Protein AF-A0A8T8KA54-F1 (afdb_monomer_lite)

Structure (mmCIF, N/CA/C/O backbone):
data_AF-A0A8T8KA54-F1
#
_entry.id   AF-A0A8T8KA54-F1
#
loop_
_atom_site.group_PDB
_atom_site.id
_atom_site.type_symbol
_atom_site.label_atom_id
_atom_site.label_alt_id
_atom_site.label_comp_id
_atom_site.label_asym_id
_atom_site.label_entity_id
_atom_site.label_seq_id
_atom_site.pdbx_PDB_ins_code
_atom_site.Cartn_x
_atom_site.Cartn_y
_atom_site.Cartn_z
_atom_site.occupancy
_atom_site.B_iso_or_equiv
_atom_site.auth_seq_id
_atom_site.auth_comp_id
_atom_site.auth_asym_id
_atom_site.auth_atom_id
_atom_site.pdbx_PDB_model_num
ATOM 1 N N . MET A 1 1 ? -16.861 -18.408 7.208 1.00 35.31 1 MET A N 1
ATOM 2 C CA . MET A 1 1 ? -15.743 -19.159 6.594 1.00 35.31 1 MET A CA 1
ATOM 3 C C . MET A 1 1 ? -14.878 -18.211 5.769 1.00 35.31 1 MET A C 1
ATOM 5 O O . MET A 1 1 ? -15.431 -17.358 5.094 1.00 35.31 1 MET A O 1
ATOM 9 N N . GLY A 1 2 ? -13.547 -18.337 5.845 1.00 39.28 2 GLY A N 1
ATOM 10 C CA . GLY A 1 2 ? -12.609 -17.720 4.895 1.00 39.28 2 GLY A CA 1
ATOM 11 C C . GLY A 1 2 ? -12.134 -16.302 5.218 1.00 39.28 2 GLY A C 1
ATOM 12 O O . GLY A 1 2 ? -12.460 -15.353 4.513 1.00 39.28 2 GLY A O 1
ATOM 13 N N . LYS A 1 3 ? -11.301 -16.156 6.257 1.00 42.47 3 LYS A N 1
ATOM 14 C CA . LYS A 1 3 ? -10.446 -14.978 6.458 1.00 42.47 3 LYS A CA 1
ATOM 15 C C . LYS A 1 3 ? -9.788 -14.603 5.116 1.00 42.47 3 LYS A C 1
ATOM 17 O O . LYS A 1 3 ? -9.019 -15.399 4.580 1.00 42.47 3 LYS A O 1
ATOM 22 N N . LYS A 1 4 ? -9.999 -13.378 4.611 1.00 48.22 4 LYS A N 1
ATOM 23 C CA . LYS A 1 4 ? -9.048 -12.718 3.689 1.00 48.22 4 LYS A CA 1
ATOM 24 C C . LYS A 1 4 ? -7.755 -12.446 4.473 1.00 48.22 4 LYS A C 1
ATOM 26 O O . LYS A 1 4 ? -7.403 -11.308 4.765 1.00 48.22 4 LYS A O 1
ATOM 31 N N . CYS A 1 5 ? -7.097 -13.519 4.907 1.00 46.34 5 CYS A N 1
ATOM 32 C CA . CYS A 1 5 ? -5.753 -13.497 5.433 1.00 46.34 5 CYS A CA 1
ATOM 33 C C . CYS A 1 5 ? -4.878 -12.989 4.300 1.00 46.34 5 CYS A C 1
ATOM 35 O O . CYS A 1 5 ? -4.860 -13.557 3.207 1.00 46.34 5 CYS A O 1
ATOM 37 N N . ILE A 1 6 ? -4.183 -11.892 4.560 1.00 48.12 6 ILE A N 1
ATOM 38 C CA . ILE A 1 6 ? -3.063 -11.435 3.754 1.00 48.12 6 ILE A CA 1
ATOM 39 C C . ILE A 1 6 ? -2.061 -12.597 3.788 1.00 48.12 6 ILE A C 1
ATOM 41 O O . ILE A 1 6 ? -1.365 -12.790 4.782 1.00 48.12 6 ILE A O 1
ATOM 45 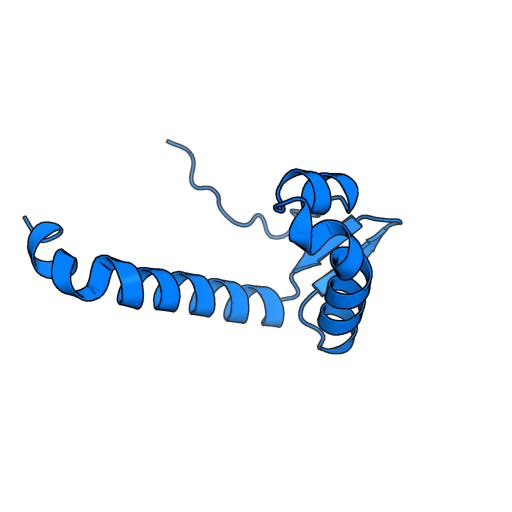N N . SER A 1 7 ? -2.086 -13.474 2.779 1.00 49.81 7 SER A N 1
ATOM 46 C CA . SER A 1 7 ? -1.091 -14.538 2.668 1.00 49.81 7 SER A CA 1
ATOM 47 C C . SER A 1 7 ? 0.265 -13.860 2.504 1.00 49.81 7 SER A C 1
ATOM 49 O O . SER A 1 7 ? 0.399 -12.944 1.693 1.00 49.81 7 SER A O 1
ATOM 51 N N . LYS A 1 8 ? 1.270 -14.319 3.260 1.00 50.62 8 LYS A N 1
ATOM 52 C CA . LYS A 1 8 ? 2.651 -13.806 3.200 1.00 50.62 8 LYS A CA 1
ATOM 53 C C . LYS A 1 8 ? 3.240 -13.827 1.776 1.00 50.62 8 LYS A C 1
ATOM 55 O O . LYS A 1 8 ? 4.234 -13.165 1.532 1.00 50.62 8 LYS A O 1
ATOM 60 N N . HIS A 1 9 ? 2.632 -14.587 0.860 1.00 55.88 9 HIS A N 1
ATOM 61 C CA . HIS A 1 9 ? 3.075 -14.786 -0.522 1.00 55.88 9 HIS A CA 1
ATOM 62 C C . HIS A 1 9 ? 2.059 -14.252 -1.547 1.00 55.88 9 HIS A C 1
ATOM 64 O O . HIS A 1 9 ? 2.147 -14.572 -2.734 1.00 55.88 9 HIS A O 1
ATOM 70 N N . LYS A 1 10 ? 1.051 -13.480 -1.114 1.00 69.00 10 LYS A N 1
ATOM 71 C CA . LYS A 1 10 ? 0.024 -12.963 -2.021 1.00 69.00 10 LYS A CA 1
ATOM 72 C C . LYS A 1 10 ? 0.57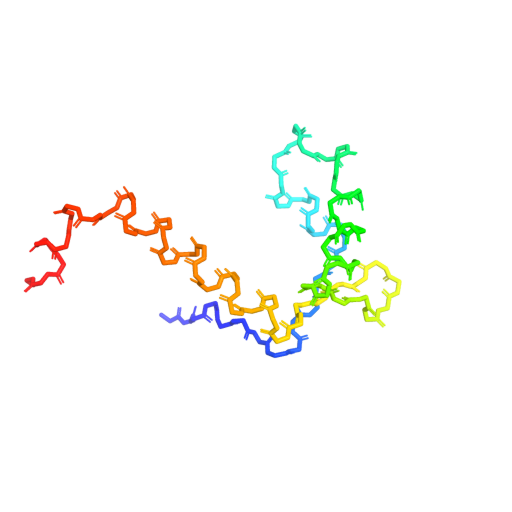8 -11.788 -2.821 1.00 69.00 10 LYS A C 1
ATOM 74 O O . LYS A 1 10 ? 0.472 -10.636 -2.412 1.00 69.00 10 LYS A O 1
ATOM 79 N N . ASN A 1 11 ? 1.153 -12.107 -3.971 1.00 83.06 11 ASN A N 1
ATOM 80 C CA . ASN A 1 11 ? 1.472 -11.125 -4.993 1.00 83.06 11 ASN A CA 1
ATOM 81 C C . ASN A 1 11 ? 0.196 -10.774 -5.767 1.00 83.06 11 ASN A C 1
ATOM 83 O O . ASN A 1 11 ? -0.608 -11.654 -6.078 1.00 83.06 11 ASN A O 1
ATOM 87 N N . ILE A 1 12 ? 0.011 -9.494 -6.072 1.00 88.06 12 ILE A N 1
ATOM 88 C CA . ILE A 1 12 ? -1.125 -8.979 -6.835 1.00 88.06 12 ILE A CA 1
ATOM 89 C C . ILE A 1 12 ? -0.599 -8.429 -8.158 1.00 88.06 12 ILE A C 1
ATOM 91 O O . ILE A 1 12 ? 0.430 -7.745 -8.209 1.00 88.06 12 ILE A O 1
ATOM 95 N N . ARG A 1 13 ? -1.301 -8.761 -9.242 1.00 91.75 13 ARG A N 1
ATOM 96 C CA . ARG A 1 13 ? -1.005 -8.240 -10.574 1.00 91.75 13 ARG A CA 1
ATOM 97 C C . ARG A 1 13 ? -1.444 -6.785 -10.703 1.00 91.75 13 ARG A C 1
ATOM 99 O O . ARG A 1 13 ? -2.473 -6.401 -10.156 1.00 91.75 13 ARG A O 1
ATOM 106 N N . LEU A 1 14 ? -0.692 -5.992 -11.464 1.00 91.69 14 LEU A N 1
ATOM 107 C CA . LEU A 1 14 ? -1.039 -4.602 -11.775 1.00 91.69 14 LEU A CA 1
ATOM 108 C C . LEU A 1 14 ? -2.440 -4.488 -12.378 1.00 91.69 14 LEU A C 1
ATOM 110 O O . LEU A 1 14 ? -3.176 -3.574 -12.028 1.00 91.69 14 LEU A O 1
ATOM 114 N N . GLU A 1 15 ? -2.785 -5.415 -13.268 1.00 92.19 15 GLU A N 1
ATOM 115 C CA . GLU A 1 15 ? -4.107 -5.506 -13.883 1.00 92.19 15 GLU A CA 1
ATOM 116 C C . GLU A 1 15 ? -5.191 -5.629 -12.806 1.00 92.19 15 GLU A C 1
ATOM 118 O O . GLU A 1 15 ? -6.072 -4.785 -12.731 1.00 92.19 15 GLU A O 1
ATOM 123 N N . THR A 1 16 ? -5.028 -6.559 -11.861 1.00 91.44 16 THR A N 1
ATOM 124 C CA . THR A 1 16 ? -5.960 -6.734 -10.737 1.00 91.44 16 THR A CA 1
ATOM 125 C C . THR A 1 16 ? -6.061 -5.490 -9.852 1.00 91.44 16 THR A C 1
ATOM 127 O O . THR A 1 16 ? -7.150 -5.142 -9.413 1.00 91.44 16 THR A O 1
ATOM 130 N N . ILE A 1 17 ? -4.947 -4.791 -9.597 1.00 90.56 17 ILE A N 1
ATOM 131 C CA . ILE A 1 17 ? -4.968 -3.533 -8.829 1.00 90.56 17 ILE A CA 1
ATOM 132 C C . ILE A 1 17 ? -5.801 -2.475 -9.558 1.00 90.56 17 ILE A C 1
ATOM 134 O O . ILE A 1 17 ? -6.539 -1.734 -8.917 1.00 90.56 17 ILE A O 1
ATOM 138 N N . LYS A 1 18 ? -5.679 -2.384 -10.884 1.00 91.06 18 LYS A N 1
ATOM 139 C CA . LYS A 1 18 ? -6.457 -1.437 -11.687 1.00 91.06 18 LYS A CA 1
ATOM 140 C C . LYS A 1 18 ? -7.938 -1.804 -11.723 1.00 91.06 18 LYS A C 1
ATOM 142 O O . LYS A 1 18 ? -8.751 -0.908 -11.547 1.00 91.06 18 LYS A O 1
ATOM 147 N N . ASP A 1 19 ? -8.259 -3.087 -11.870 1.00 91.06 19 ASP A N 1
ATOM 148 C CA . ASP A 1 19 ? -9.640 -3.586 -11.916 1.00 91.06 19 ASP A CA 1
ATOM 149 C C . ASP A 1 19 ? -10.391 -3.354 -10.591 1.00 91.06 19 ASP A C 1
ATOM 151 O O . ASP A 1 19 ? -11.593 -3.096 -10.587 1.00 91.06 19 ASP A O 1
ATOM 155 N N . GLU A 1 20 ? -9.694 -3.425 -9.450 1.00 89.44 20 GLU A N 1
ATOM 156 C CA . GLU A 1 20 ? -10.284 -3.171 -8.126 1.00 89.44 20 GLU A CA 1
ATOM 157 C C . GLU A 1 20 ? -10.403 -1.672 -7.783 1.00 89.44 20 GLU A C 1
ATOM 159 O O . GLU A 1 20 ? -11.109 -1.305 -6.836 1.00 89.44 20 GLU A O 1
ATOM 164 N N . LEU A 1 21 ? -9.714 -0.790 -8.515 1.00 87.44 21 LEU A N 1
ATOM 165 C CA . LEU A 1 21 ? -9.716 0.646 -8.251 1.00 87.44 21 LEU A CA 1
ATOM 166 C C . LEU A 1 21 ? -10.785 1.374 -9.078 1.00 87.44 21 LEU A C 1
ATOM 168 O O . LEU A 1 21 ? -10.950 1.109 -10.263 1.00 87.44 21 LEU A O 1
ATOM 172 N N . PRO A 1 22 ? -11.464 2.386 -8.505 1.00 89.81 22 PRO A N 1
ATOM 173 C CA . PRO A 1 22 ? -12.328 3.263 -9.288 1.00 89.81 22 PRO A CA 1
ATOM 174 C C . PRO A 1 22 ? -11.577 3.913 -10.461 1.00 89.81 22 PRO A C 1
ATOM 176 O O . PRO A 1 22 ? -10.495 4.468 -10.253 1.00 89.81 22 PRO A O 1
ATOM 179 N N . ASN A 1 23 ? -12.196 3.957 -11.650 1.00 87.69 23 ASN A N 1
ATOM 180 C CA . ASN A 1 23 ? -11.603 4.471 -12.902 1.00 87.69 23 ASN A CA 1
ATOM 181 C C . ASN A 1 23 ? -10.902 5.835 -12.759 1.00 87.69 23 ASN A C 1
ATOM 183 O O . ASN A 1 23 ? -9.885 6.094 -13.398 1.00 87.69 23 ASN A O 1
ATOM 187 N N . LYS A 1 24 ? -11.397 6.711 -11.871 1.00 90.06 24 LYS A N 1
ATOM 188 C CA . LYS A 1 24 ? -10.781 8.020 -11.584 1.00 90.06 24 LYS A CA 1
ATOM 189 C C . LYS A 1 24 ? -9.319 7.943 -11.121 1.00 90.06 24 LYS A C 1
ATOM 191 O O . LYS A 1 24 ? -8.594 8.922 -11.261 1.00 90.06 24 LYS A O 1
ATOM 196 N N . TYR A 1 25 ? -8.882 6.813 -10.570 1.00 85.75 25 TYR A N 1
ATOM 197 C CA . TYR A 1 25 ? -7.520 6.629 -10.069 1.00 85.75 25 TYR A CA 1
ATOM 198 C C . TYR A 1 25 ? -6.595 5.911 -11.049 1.00 85.75 25 TYR A C 1
ATOM 200 O O . TYR A 1 25 ? -5.384 5.926 -10.831 1.00 85.75 25 TYR A O 1
ATOM 208 N N . GLU A 1 26 ? -7.119 5.331 -12.133 1.00 86.31 26 GLU A N 1
ATOM 209 C CA . GLU A 1 26 ? -6.366 4.462 -13.046 1.00 86.31 26 GLU A CA 1
ATOM 210 C C . GLU A 1 26 ? -5.084 5.132 -13.575 1.00 86.31 26 GLU A C 1
ATOM 212 O O . GLU A 1 26 ? -3.998 4.543 -13.551 1.00 86.31 26 GLU A O 1
ATOM 217 N N . LYS A 1 27 ? -5.188 6.412 -13.956 1.00 89.25 27 LYS A N 1
ATOM 218 C CA . LYS A 1 27 ? -4.072 7.224 -14.475 1.00 89.25 27 LYS A CA 1
ATOM 219 C C . LYS A 1 27 ? -2.934 7.413 -13.466 1.00 89.25 27 LYS A C 1
ATOM 221 O O . LYS A 1 27 ? -1.802 7.683 -13.858 1.00 89.25 27 LYS A O 1
ATOM 226 N N . HIS A 1 28 ? -3.211 7.266 -12.172 1.00 92.50 28 HIS A N 1
ATOM 227 C CA . HIS A 1 28 ? -2.254 7.511 -11.092 1.00 92.50 28 HIS A CA 1
ATOM 228 C C . HIS A 1 28 ? -1.688 6.227 -10.475 1.00 92.50 28 HIS A C 1
ATOM 230 O O . HIS A 1 28 ? -0.721 6.309 -9.718 1.00 92.50 28 HIS A O 1
ATOM 236 N N . VAL A 1 29 ? -2.225 5.050 -10.824 1.00 92.00 29 VAL A N 1
ATOM 237 C CA . VAL A 1 29 ? -1.839 3.760 -10.220 1.00 92.00 29 VAL A CA 1
ATOM 238 C C . VAL A 1 29 ? -0.346 3.483 -10.365 1.00 92.00 29 VAL A C 1
ATOM 240 O O . VAL A 1 29 ? 0.316 3.145 -9.389 1.00 92.00 29 VAL A O 1
ATOM 243 N N . ASN A 1 30 ? 0.211 3.677 -11.562 1.00 92.06 30 ASN A N 1
ATOM 244 C CA . ASN A 1 30 ? 1.631 3.415 -11.807 1.00 92.06 30 ASN A CA 1
ATOM 245 C C . ASN A 1 30 ? 2.534 4.324 -10.963 1.00 92.06 30 ASN A C 1
ATOM 247 O O . ASN A 1 30 ? 3.49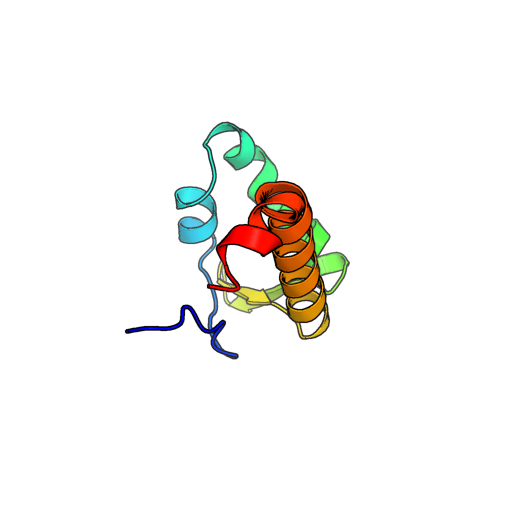7 3.849 -10.363 1.00 92.06 30 ASN A O 1
ATOM 251 N N . LYS A 1 31 ? 2.194 5.618 -10.877 1.00 94.75 31 LYS A N 1
ATOM 252 C CA . LYS A 1 31 ? 2.939 6.593 -10.071 1.00 94.75 31 LYS A CA 1
ATOM 253 C C . LYS A 1 31 ? 2.850 6.250 -8.585 1.00 94.75 31 LYS A C 1
ATOM 255 O O . LYS A 1 31 ? 3.868 6.235 -7.907 1.00 94.75 31 LYS A O 1
ATOM 260 N N . ALA A 1 32 ? 1.657 5.906 -8.100 1.00 94.38 32 ALA A N 1
ATOM 261 C CA . ALA A 1 32 ? 1.451 5.503 -6.714 1.00 94.38 32 ALA A CA 1
ATOM 262 C C . ALA A 1 32 ? 2.253 4.242 -6.363 1.00 94.38 32 ALA A C 1
ATOM 264 O O . ALA A 1 32 ? 2.934 4.220 -5.343 1.00 94.38 32 ALA A O 1
ATOM 265 N N . LEU A 1 33 ? 2.243 3.217 -7.221 1.00 94.19 33 LEU A N 1
ATOM 266 C CA . LEU A 1 33 ? 3.032 2.001 -7.008 1.00 94.19 33 LEU A CA 1
ATOM 267 C C . LEU A 1 33 ? 4.536 2.274 -6.997 1.00 94.19 33 LEU A C 1
ATOM 269 O O . LEU A 1 33 ? 5.247 1.676 -6.195 1.00 94.19 33 LEU A O 1
ATOM 273 N N . GLN A 1 34 ? 5.020 3.181 -7.848 1.00 94.62 34 GLN A N 1
ATOM 274 C CA . GLN A 1 34 ? 6.420 3.594 -7.829 1.00 94.62 34 GLN A CA 1
ATOM 275 C C . GLN A 1 34 ? 6.775 4.302 -6.520 1.00 94.62 34 GLN A C 1
ATOM 277 O O . GLN A 1 34 ? 7.765 3.941 -5.894 1.00 94.62 34 GLN A O 1
ATOM 282 N N . THR A 1 35 ? 5.953 5.252 -6.067 1.00 96.38 35 THR A N 1
ATOM 283 C CA . THR A 1 35 ? 6.161 5.930 -4.779 1.00 96.38 35 THR A CA 1
ATOM 284 C C . THR A 1 35 ? 6.161 4.931 -3.626 1.00 96.38 35 THR A C 1
ATOM 286 O O . THR A 1 35 ? 7.105 4.893 -2.849 1.00 96.38 35 THR A O 1
ATOM 289 N N . LEU A 1 36 ? 5.158 4.055 -3.547 1.00 95.19 36 LEU A N 1
ATOM 290 C CA . LEU A 1 36 ? 5.068 3.035 -2.499 1.00 95.19 36 LEU A CA 1
ATOM 291 C C . LEU A 1 36 ? 6.250 2.055 -2.515 1.00 95.19 36 LEU A C 1
ATOM 293 O O . LEU A 1 36 ? 6.649 1.551 -1.463 1.00 95.19 36 LEU A O 1
ATOM 297 N N . HIS A 1 37 ? 6.805 1.780 -3.695 1.00 94.44 37 HIS A N 1
ATOM 298 C CA . HIS A 1 37 ? 8.020 0.991 -3.839 1.00 94.44 37 HIS A CA 1
ATOM 299 C C . HIS A 1 37 ? 9.246 1.728 -3.293 1.00 94.44 37 HIS A C 1
ATOM 301 O O . HIS A 1 37 ? 9.991 1.159 -2.500 1.00 94.44 37 HIS A O 1
ATOM 307 N N . THR A 1 38 ? 9.430 2.998 -3.662 1.00 96.12 38 THR A N 1
ATOM 308 C CA . THR A 1 38 ? 10.522 3.844 -3.153 1.00 96.12 38 THR A CA 1
ATOM 309 C C . THR A 1 38 ? 10.464 4.005 -1.631 1.00 96.12 38 THR A C 1
ATOM 311 O O . THR A 1 38 ? 11.491 3.932 -0.969 1.00 96.12 38 THR A O 1
ATOM 314 N N . GLU A 1 39 ? 9.266 4.125 -1.059 1.00 95.69 39 GLU A N 1
ATOM 315 C CA . GLU A 1 39 ? 9.039 4.211 0.395 1.00 95.69 39 GLU A CA 1
ATOM 316 C C . GLU A 1 39 ? 9.249 2.878 1.148 1.00 95.69 39 GLU A C 1
ATOM 318 O O . GLU A 1 39 ? 9.114 2.799 2.381 1.00 95.69 39 GLU A O 1
ATOM 323 N N . GLY A 1 40 ? 9.539 1.801 0.410 1.00 95.00 40 GLY A N 1
ATOM 324 C CA . GLY A 1 40 ? 9.757 0.461 0.945 1.00 95.00 40 GLY A CA 1
ATOM 325 C C . GLY A 1 40 ? 8.491 -0.197 1.493 1.00 95.00 40 GLY A C 1
ATOM 326 O O . GLY A 1 40 ? 8.583 -1.089 2.335 1.00 95.00 40 GLY A O 1
ATOM 327 N N . LEU A 1 41 ? 7.302 0.235 1.064 1.00 94.69 41 LEU A N 1
ATOM 328 C CA . LEU A 1 41 ? 6.011 -0.327 1.491 1.00 94.69 41 LEU A CA 1
ATOM 329 C C . LEU A 1 41 ? 5.567 -1.490 0.599 1.00 94.69 41 LEU A C 1
ATOM 331 O O . LEU A 1 41 ? 4.895 -2.417 1.052 1.00 94.69 41 LEU A O 1
ATOM 335 N N . VAL A 1 42 ? 5.960 -1.459 -0.670 1.00 94.00 42 VAL A N 1
ATOM 336 C CA . VAL A 1 42 ? 5.617 -2.471 -1.670 1.00 94.00 42 VAL A CA 1
ATOM 337 C C . VAL A 1 42 ? 6.909 -2.929 -2.337 1.00 94.00 42 VAL A C 1
ATOM 339 O O . VAL A 1 42 ? 7.801 -2.124 -2.576 1.00 94.00 42 VAL A O 1
ATOM 342 N N . PHE A 1 43 ? 7.023 -4.208 -2.666 1.00 91.56 43 PHE A N 1
ATOM 343 C CA . PHE A 1 43 ? 8.130 -4.728 -3.466 1.00 91.56 43 PHE A CA 1
ATOM 344 C C . PHE A 1 43 ? 7.610 -5.279 -4.791 1.00 91.56 43 PHE A C 1
ATOM 346 O O . PHE A 1 43 ? 6.480 -5.767 -4.890 1.00 91.56 43 PHE A O 1
ATOM 353 N N . LYS A 1 44 ? 8.444 -5.208 -5.828 1.00 90.50 44 LYS A N 1
ATOM 354 C CA . LYS A 1 44 ? 8.163 -5.831 -7.121 1.00 90.50 44 LYS A CA 1
ATOM 355 C C . LYS A 1 44 ? 8.759 -7.238 -7.134 1.00 90.50 44 LYS A C 1
ATOM 357 O O . LYS A 1 44 ? 9.970 -7.384 -7.042 1.00 90.50 44 LYS A O 1
ATOM 362 N N . TYR A 1 45 ? 7.919 -8.266 -7.254 1.00 84.00 45 TYR A N 1
ATOM 363 C CA . TYR A 1 45 ? 8.366 -9.666 -7.281 1.00 84.00 45 TYR A CA 1
ATOM 364 C C . TYR A 1 45 ? 8.804 -10.109 -8.684 1.00 84.00 45 TYR A C 1
ATOM 366 O O . TYR A 1 45 ? 9.885 -10.653 -8.879 1.00 84.00 45 TYR A O 1
ATOM 374 N N . ARG A 1 46 ? 7.944 -9.871 -9.680 1.00 84.69 46 ARG A N 1
ATOM 375 C CA . ARG A 1 46 ? 8.163 -10.155 -11.111 1.00 84.69 46 ARG A CA 1
ATOM 376 C C . ARG A 1 46 ? 7.541 -9.034 -11.940 1.00 84.69 46 ARG A C 1
ATOM 378 O O . ARG A 1 46 ? 6.937 -8.111 -11.390 1.00 84.69 46 ARG A O 1
ATOM 385 N N . HIS A 1 47 ? 7.670 -9.087 -13.265 1.00 88.62 47 HIS A N 1
ATOM 386 C CA . HIS A 1 47 ? 6.996 -8.130 -14.144 1.00 88.62 47 HIS A CA 1
ATOM 387 C C . HIS A 1 47 ? 5.502 -8.014 -13.770 1.00 88.62 47 HIS A C 1
ATOM 389 O O . HIS A 1 47 ? 4.805 -9.024 -13.660 1.00 88.62 47 HIS A O 1
ATOM 395 N N . LYS A 1 48 ? 5.056 -6.779 -13.490 1.00 90.00 48 LYS A N 1
ATOM 396 C CA . LYS A 1 48 ? 3.693 -6.411 -13.061 1.00 90.00 48 LYS A CA 1
ATOM 397 C C . LYS A 1 48 ? 3.137 -7.135 -11.826 1.00 90.00 48 LYS A C 1
ATOM 399 O O . LYS A 1 48 ? 1.932 -7.116 -11.617 1.00 90.00 48 LYS A O 1
ATOM 404 N N . ASN A 1 49 ? 3.977 -7.763 -11.006 1.00 92.00 49 ASN A N 1
ATOM 405 C CA . ASN A 1 49 ? 3.548 -8.445 -9.785 1.00 92.00 49 ASN A CA 1
ATOM 406 C C . ASN A 1 49 ? 4.140 -7.750 -8.564 1.00 92.00 49 ASN A C 1
ATOM 408 O O . ASN A 1 49 ? 5.362 -7.621 -8.457 1.00 92.00 49 ASN A O 1
ATOM 412 N N . TYR A 1 50 ? 3.264 -7.341 -7.650 1.00 92.00 50 TYR A N 1
ATOM 413 C CA . TYR A 1 50 ? 3.599 -6.542 -6.476 1.00 92.00 50 TYR A CA 1
ATOM 414 C C . TYR A 1 50 ? 3.173 -7.250 -5.192 1.00 92.00 50 TYR A C 1
ATOM 416 O O . TYR A 1 50 ? 2.117 -7.879 -5.154 1.00 92.00 50 TYR A O 1
ATOM 424 N N . GLY A 1 51 ? 3.976 -7.125 -4.140 1.00 91.25 51 GLY A N 1
ATOM 425 C CA . GLY A 1 51 ? 3.678 -7.633 -2.800 1.00 91.25 51 GLY A CA 1
ATOM 426 C C . GLY A 1 51 ? 3.938 -6.570 -1.733 1.00 91.25 51 GLY A C 1
ATOM 427 O O . GLY A 1 51 ? 4.670 -5.613 -1.973 1.00 91.25 51 GLY A O 1
ATOM 428 N N . LEU A 1 52 ? 3.338 -6.715 -0.550 1.00 91.88 52 LEU A N 1
ATOM 429 C CA . LEU A 1 52 ? 3.594 -5.815 0.580 1.00 91.88 52 LEU A CA 1
ATOM 430 C C . LEU A 1 52 ? 4.870 -6.217 1.314 1.00 91.88 52 LEU A C 1
ATOM 432 O O . LEU A 1 52 ? 5.029 -7.379 1.687 1.00 91.88 52 LEU A O 1
ATOM 436 N N . SER A 1 53 ? 5.738 -5.249 1.598 1.00 92.38 53 SER A N 1
ATOM 437 C CA . SER A 1 53 ? 6.844 -5.465 2.532 1.00 92.38 53 SER A CA 1
ATOM 438 C C . SER A 1 53 ? 6.318 -5.649 3.963 1.00 92.38 53 SER A C 1
ATOM 440 O O . SER A 1 53 ? 5.156 -5.357 4.253 1.00 92.38 53 SER A O 1
ATOM 442 N N . ALA A 1 54 ? 7.179 -6.064 4.898 1.00 91.00 54 ALA A N 1
ATOM 443 C CA . ALA A 1 54 ? 6.811 -6.118 6.316 1.00 91.00 54 ALA A CA 1
ATOM 444 C C . ALA A 1 54 ? 6.302 -4.753 6.830 1.00 91.00 54 ALA A C 1
ATOM 446 O O . ALA A 1 54 ? 5.263 -4.685 7.488 1.00 91.00 54 ALA A O 1
ATOM 447 N N . LYS A 1 55 ? 6.974 -3.658 6.440 1.00 93.56 55 LYS A N 1
ATOM 448 C CA . LYS A 1 55 ? 6.552 -2.278 6.731 1.00 93.56 55 LYS A CA 1
ATOM 449 C C . LYS A 1 55 ? 5.185 -1.973 6.108 1.00 93.56 55 LYS A C 1
ATOM 451 O O . LYS A 1 55 ? 4.306 -1.448 6.785 1.00 93.56 55 LYS A O 1
ATOM 456 N N . GLY A 1 56 ? 4.976 -2.356 4.847 1.00 93.06 56 GLY A N 1
ATOM 457 C CA . GLY A 1 56 ? 3.701 -2.185 4.148 1.00 93.06 56 GLY A CA 1
ATOM 458 C C . GLY A 1 56 ? 2.534 -2.913 4.811 1.00 93.06 56 GLY A C 1
ATOM 459 O O . GLY A 1 56 ? 1.437 -2.365 4.886 1.00 93.06 56 GLY A O 1
ATOM 460 N N . VAL A 1 57 ? 2.763 -4.119 5.343 1.00 91.25 57 VAL A N 1
ATOM 461 C CA . VAL A 1 57 ? 1.743 -4.875 6.089 1.00 91.25 57 VAL A CA 1
ATOM 462 C C . VAL A 1 57 ? 1.320 -4.132 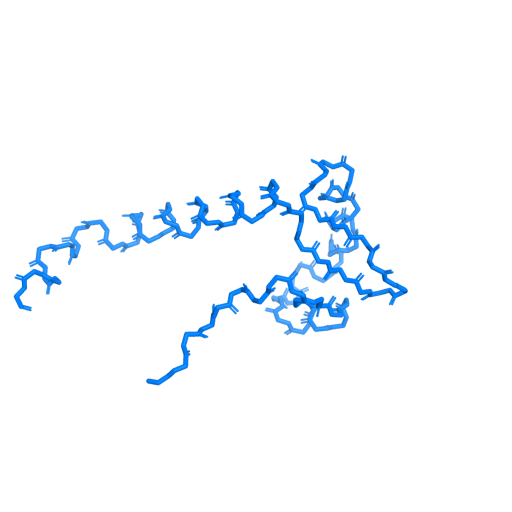7.355 1.00 91.25 57 VAL A C 1
ATOM 464 O O . VAL A 1 57 ? 0.120 -4.009 7.598 1.00 91.25 57 VAL A O 1
ATOM 467 N N . ILE A 1 58 ? 2.274 -3.613 8.133 1.00 92.38 58 ILE A N 1
ATOM 468 C CA . ILE A 1 58 ? 1.986 -2.860 9.366 1.00 92.38 58 ILE A CA 1
ATOM 469 C C . ILE A 1 58 ? 1.151 -1.615 9.043 1.00 92.38 58 ILE A C 1
ATOM 471 O O . ILE A 1 58 ? 0.094 -1.409 9.640 1.00 92.38 58 ILE A O 1
ATOM 475 N N . VAL A 1 59 ? 1.573 -0.832 8.046 1.00 93.69 59 VAL A N 1
ATOM 476 C CA . VAL A 1 59 ? 0.857 0.382 7.621 1.00 93.69 59 VAL A CA 1
ATOM 477 C C . VAL A 1 59 ? -0.555 0.050 7.127 1.00 93.69 59 VAL A C 1
ATOM 479 O O . VAL A 1 59 ? -1.520 0.706 7.514 1.00 93.69 59 VAL A O 1
ATOM 482 N N . ALA A 1 60 ? -0.717 -1.002 6.320 1.00 91.25 60 ALA A N 1
ATOM 483 C CA . ALA A 1 60 ? -2.029 -1.419 5.829 1.00 91.25 60 ALA A CA 1
ATOM 484 C C . ALA A 1 60 ? -2.972 -1.865 6.963 1.00 91.25 60 ALA A C 1
ATOM 486 O O . ALA A 1 60 ? -4.173 -1.588 6.918 1.00 91.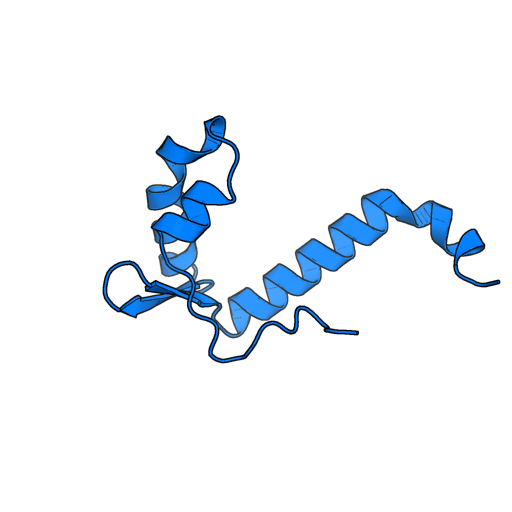25 60 ALA A O 1
ATOM 487 N N . GLN A 1 61 ? -2.444 -2.540 7.990 1.00 89.81 61 GLN A N 1
ATOM 488 C CA . GLN A 1 61 ? -3.214 -2.927 9.173 1.00 89.81 61 GLN A CA 1
ATOM 489 C C . GLN A 1 61 ? -3.664 -1.707 9.981 1.00 89.81 61 GLN A C 1
ATOM 491 O O . GLN A 1 61 ? -4.835 -1.639 10.355 1.00 89.81 61 GLN A O 1
ATOM 496 N N . GLN A 1 62 ? -2.780 -0.730 10.191 1.00 92.44 62 GLN A N 1
ATOM 497 C CA . GLN A 1 62 ? -3.117 0.526 10.869 1.00 92.44 62 GLN A CA 1
ATOM 498 C C . GLN A 1 62 ? -4.212 1.289 10.116 1.00 92.44 62 GLN A C 1
ATOM 500 O O . GLN A 1 62 ? -5.246 1.593 10.703 1.00 92.44 62 GLN A O 1
ATOM 505 N N . LEU A 1 63 ? -4.065 1.475 8.798 1.00 91.06 63 LEU A N 1
ATOM 506 C CA . LEU A 1 63 ? -5.075 2.137 7.959 1.00 91.06 63 LEU A CA 1
ATOM 507 C C . LEU A 1 63 ? -6.447 1.461 8.045 1.00 91.06 63 LEU A C 1
ATOM 509 O O . LEU A 1 63 ? -7.478 2.135 8.095 1.00 91.06 63 LEU A O 1
ATOM 513 N N . LYS A 1 64 ? -6.476 0.124 8.072 1.00 87.25 64 LYS A N 1
ATOM 514 C CA . LYS A 1 64 ? -7.718 -0.634 8.238 1.00 87.25 64 LYS A CA 1
ATOM 515 C C . LYS A 1 64 ? -8.358 -0.363 9.598 1.00 87.25 64 LYS A C 1
ATOM 517 O O . LYS A 1 64 ? -9.568 -0.145 9.660 1.00 87.25 64 LYS A O 1
ATOM 522 N N . GLU A 1 65 ? -7.582 -0.413 10.674 1.00 88.38 65 GLU A N 1
ATOM 523 C CA . GLU A 1 65 ? -8.100 -0.178 12.022 1.00 88.38 65 GLU A CA 1
ATOM 524 C C . GLU A 1 65 ? -8.557 1.271 12.215 1.00 88.38 65 GLU A C 1
ATOM 526 O O . GLU A 1 65 ? -9.625 1.497 12.782 1.00 88.38 65 GLU A O 1
ATOM 531 N N . ASP A 1 66 ? -7.840 2.244 11.662 1.00 88.75 66 ASP A N 1
ATOM 532 C CA . ASP A 1 66 ? -8.228 3.655 11.707 1.00 88.75 66 ASP A CA 1
ATOM 533 C C . ASP A 1 66 ? -9.504 3.913 10.902 1.00 88.75 66 ASP A C 1
ATOM 535 O O . ASP A 1 66 ? -10.419 4.586 11.381 1.00 88.75 66 ASP A O 1
ATOM 539 N N . PHE A 1 67 ? -9.631 3.307 9.717 1.00 86.88 67 PHE A N 1
ATOM 540 C CA . PHE A 1 67 ? -10.867 3.359 8.937 1.00 86.88 67 PHE A CA 1
ATOM 541 C C . PHE A 1 67 ? -12.046 2.770 9.715 1.00 86.88 67 PHE A C 1
ATOM 543 O O . PHE A 1 67 ? -13.122 3.371 9.755 1.00 86.88 67 PHE A O 1
ATOM 550 N N . ARG A 1 68 ? -11.849 1.616 10.370 1.00 84.12 68 ARG A N 1
ATOM 551 C CA . ARG A 1 68 ? -12.878 0.980 11.204 1.00 84.12 68 ARG A CA 1
ATOM 552 C C . ARG A 1 68 ? -13.274 1.861 12.382 1.00 84.12 68 ARG A C 1
ATOM 554 O O . ARG A 1 68 ? -14.464 2.073 12.582 1.00 84.12 68 ARG A O 1
ATOM 561 N N . LYS A 1 69 ? -12.307 2.397 13.130 1.00 85.12 69 LYS A N 1
ATOM 562 C CA . LYS A 1 69 ? -12.563 3.305 14.259 1.00 85.12 69 LYS A CA 1
ATOM 563 C C . LYS A 1 69 ? -13.309 4.558 13.813 1.00 85.12 69 LYS A C 1
ATOM 565 O O . LYS A 1 69 ? -14.254 4.953 14.477 1.00 85.12 69 LYS A O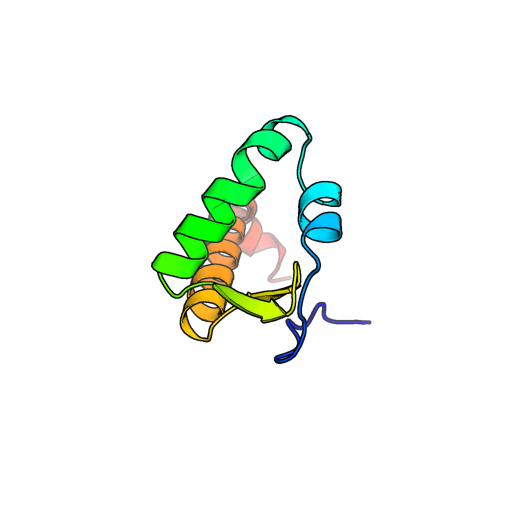 1
ATOM 570 N N . LYS A 1 70 ? -12.937 5.155 12.680 1.00 85.69 70 LYS A N 1
ATOM 571 C CA . LYS A 1 70 ? -13.599 6.363 12.170 1.00 85.69 70 LYS A CA 1
ATOM 572 C C . LYS A 1 70 ? -15.033 6.102 11.705 1.00 85.69 70 LYS A C 1
ATOM 574 O O . LYS A 1 70 ? -15.895 6.947 11.892 1.00 85.69 70 LYS A O 1
ATOM 579 N N . ARG A 1 71 ? -15.283 4.962 11.056 1.00 81.44 71 ARG A N 1
ATOM 580 C CA . ARG A 1 71 ? -16.603 4.617 10.497 1.00 81.44 71 ARG A CA 1
ATOM 581 C C . ARG A 1 71 ? -17.563 3.997 11.509 1.00 81.44 71 ARG A C 1
ATOM 583 O O . ARG A 1 71 ? -18.766 4.136 11.344 1.00 81.44 71 ARG A O 1
ATOM 590 N N . TYR A 1 72 ? -17.035 3.280 12.495 1.00 79.12 72 TYR A N 1
ATOM 591 C CA . TYR A 1 72 ? -17.812 2.430 13.400 1.00 79.12 72 TYR A CA 1
ATOM 592 C C . TYR A 1 72 ? -17.422 2.627 14.872 1.00 79.12 72 TYR A C 1
ATOM 594 O O . TYR A 1 72 ? -17.724 1.772 15.701 1.00 79.12 72 TYR A O 1
ATOM 602 N N . GLY A 1 73 ? -16.724 3.715 15.210 1.00 67.44 73 GLY A N 1
ATOM 603 C CA . GLY A 1 73 ? -16.259 3.997 16.572 1.00 67.44 73 GLY A CA 1
ATOM 604 C C . GLY A 1 73 ? -17.396 4.017 17.588 1.00 67.44 73 GLY A C 1
ATOM 605 O O . GLY A 1 73 ? -17.271 3.399 18.644 1.00 67.44 73 GLY A O 1
ATOM 606 N N . ASP A 1 74 ? -18.522 4.612 17.199 1.00 67.56 74 ASP A N 1
ATOM 607 C CA . ASP A 1 74 ? -19.720 4.754 18.035 1.00 67.56 74 ASP A CA 1
ATOM 608 C C . ASP A 1 74 ? -20.574 3.473 18.060 1.00 67.56 74 ASP A C 1
ATOM 610 O O . ASP A 1 74 ? -21.304 3.208 19.010 1.00 67.56 74 ASP A O 1
ATOM 614 N N . LEU A 1 75 ? -20.423 2.607 17.049 1.00 64.81 75 LEU A N 1
ATOM 615 C CA . LEU A 1 75 ? -21.095 1.304 16.954 1.00 64.81 75 LEU A CA 1
ATOM 616 C C . LEU A 1 75 ? -20.419 0.217 17.808 1.00 64.81 75 LEU A C 1
ATOM 618 O O . LEU A 1 75 ? -20.899 -0.916 17.850 1.00 64.81 75 LEU A O 1
ATOM 622 N N . LYS A 1 76 ? -19.335 0.543 18.530 1.00 56.34 76 LYS A N 1
ATOM 623 C CA . LYS A 1 76 ? -18.681 -0.383 19.473 1.00 56.34 76 LYS A CA 1
ATOM 624 C C . LYS A 1 76 ? -19.619 -0.891 20.570 1.00 56.34 76 LYS A C 1
ATOM 626 O O . LYS A 1 76 ? -19.452 -2.027 20.997 1.00 56.34 76 LYS A O 1
ATOM 631 N N . ILE A 1 77 ? -20.600 -0.088 20.989 1.00 55.44 77 ILE A N 1
ATOM 632 C CA . ILE A 1 77 ? -21.604 -0.480 21.995 1.00 55.44 77 ILE A CA 1
ATOM 633 C C . ILE A 1 77 ? -22.544 -1.574 21.459 1.00 55.44 77 ILE A C 1
ATOM 635 O O . ILE A 1 77 ? -22.976 -2.431 22.219 1.00 55.44 77 ILE A O 1
ATOM 639 N N . LEU A 1 78 ? -22.802 -1.610 20.148 1.00 47.81 78 LEU A N 1
ATOM 640 C CA . LEU A 1 78 ? -23.703 -2.584 19.517 1.00 47.81 78 LEU A CA 1
ATOM 641 C C . LEU A 1 78 ? -23.023 -3.909 19.127 1.00 47.81 78 LEU A C 1
ATOM 643 O O . LEU A 1 78 ? -23.714 -4.862 18.796 1.00 47.81 78 LEU A O 1
ATOM 647 N N . MET A 1 79 ? -21.687 -3.989 19.162 1.00 49.81 79 MET A N 1
ATOM 648 C CA . MET A 1 79 ? -20.930 -5.232 18.912 1.00 49.81 79 MET A CA 1
ATOM 649 C C . MET A 1 79 ? -20.517 -5.975 20.199 1.00 49.81 79 MET A C 1
ATOM 651 O O . MET A 1 79 ? -19.785 -6.960 20.114 1.00 49.81 79 MET A O 1
ATOM 655 N N . LEU A 1 80 ? -20.928 -5.481 21.374 1.00 46.88 80 LEU A N 1
ATOM 656 C CA . LEU A 1 80 ? -20.647 -6.056 22.700 1.00 46.88 80 LEU A CA 1
ATOM 657 C C . LEU A 1 80 ? -21.842 -6.820 23.307 1.00 46.88 80 LEU A C 1
ATOM 659 O O . LEU A 1 80 ? -21.764 -7.221 24.466 1.00 46.88 80 LEU A O 1
ATOM 663 N N . VAL A 1 81 ? -22.914 -7.026 22.533 1.00 39.44 81 VAL A N 1
ATOM 664 C CA . VAL A 1 81 ? -24.062 -7.881 22.884 1.00 39.44 81 VAL A CA 1
ATOM 665 C C . VAL A 1 81 ? -24.020 -9.152 22.047 1.00 39.44 81 VAL A C 1
ATOM 667 O O . VAL A 1 81 ? -23.754 -9.029 20.828 1.00 39.44 81 VAL A O 1
#

pLDDT: mean 81.34, std 17.41, range [35.31, 96.38]

Sequence (81 aa):
MGKKCISKHKNIRLETIKDELPNKYEKHVNKALQTLHTEGLVFKYRHKNYGLSAKGVIVAQQLKEDFRKKRYGDLKILMLV

Organism: NCBI:txid2731220

Radius of gyration: 15.43 Å; chains: 1; bounding box: 35×27×37 Å

Foldseek 3Di:
DDPPPQPQPDWDFQVRVLVPDDPVCNVCSVVVQVVCVVVQQWDDPDVRIIDGDPNVVVVVVVVVVVVCCVVCVVVPVVVVD

Secondary structure (DSSP, 8-state):
-------TT--EEHHHHHHHS-GGGGGGHHHHHHHHHHTTSEEEEETTEEEE-HHHHHHHHHHHHHHHHHHHSGGGGGG--